Protein AF-A0A8T4HWA5-F1 (afdb_monomer)

Sequence (73 aa):
MSIDAPNPTCTSCSRTQWQDELTHQGCGVCQRRTDAALAELAGPRGQYARLSTVMAPGTSGGGGRVSGSKNAP

Structure (mmCIF, N/CA/C/O backbone):
data_AF-A0A8T4HWA5-F1
#
_entry.id   AF-A0A8T4HWA5-F1
#
loop_
_atom_site.group_PDB
_atom_site.id
_atom_site.type_symbol
_atom_site.label_atom_id
_atom_site.label_alt_id
_atom_site.label_comp_id
_atom_site.label_asym_id
_atom_site.label_entity_id
_atom_site.label_seq_id
_atom_site.pdbx_PDB_ins_code
_atom_site.Cartn_x
_atom_site.Cartn_y
_atom_site.Cartn_z
_atom_site.occupancy
_atom_site.B_iso_or_equiv
_atom_site.auth_seq_id
_atom_site.auth_comp_id
_atom_site.auth_asym_id
_atom_site.auth_atom_id
_atom_site.pdbx_PDB_model_num
ATOM 1 N N . MET A 1 1 ? 24.776 8.666 -28.428 1.00 39.47 1 MET A N 1
ATOM 2 C CA . MET A 1 1 ? 24.249 7.318 -28.131 1.00 39.47 1 MET A CA 1
ATOM 3 C C . MET A 1 1 ? 23.457 7.435 -26.839 1.00 39.47 1 MET A C 1
ATOM 5 O O . MET A 1 1 ? 24.064 7.429 -25.779 1.00 39.47 1 MET A O 1
ATOM 9 N N . SER A 1 2 ? 22.145 7.675 -26.920 1.00 50.12 2 SER A N 1
ATOM 10 C CA . SER A 1 2 ? 21.289 7.632 -25.728 1.00 50.12 2 SER A CA 1
ATOM 11 C C . SER A 1 2 ? 20.987 6.172 -25.439 1.00 50.12 2 SER A C 1
ATOM 13 O O . SER A 1 2 ? 20.493 5.463 -26.310 1.00 50.12 2 SER A O 1
ATOM 15 N N . ILE A 1 3 ? 21.366 5.711 -24.254 1.00 63.16 3 ILE A N 1
ATOM 16 C CA . ILE A 1 3 ? 20.982 4.396 -23.760 1.00 63.16 3 ILE A CA 1
ATOM 17 C C . ILE A 1 3 ? 19.517 4.544 -23.347 1.00 63.16 3 ILE A C 1
ATOM 19 O O . ILE A 1 3 ? 19.238 5.238 -22.370 1.00 63.16 3 ILE A O 1
ATOM 23 N N . ASP A 1 4 ? 18.592 3.947 -24.101 1.00 66.06 4 ASP A N 1
ATOM 24 C CA . ASP A 1 4 ? 17.230 3.672 -23.631 1.00 66.06 4 ASP A CA 1
ATOM 25 C C . ASP A 1 4 ? 17.346 2.698 -22.453 1.00 66.06 4 ASP A C 1
ATOM 27 O O . ASP A 1 4 ? 17.313 1.475 -22.607 1.00 66.06 4 ASP A O 1
ATOM 31 N N . ALA A 1 5 ? 17.616 3.240 -21.265 1.00 69.00 5 ALA A N 1
ATOM 32 C CA . ALA A 1 5 ? 17.657 2.452 -20.050 1.00 69.00 5 ALA A CA 1
ATOM 33 C C . ALA A 1 5 ? 16.249 1.881 -19.813 1.00 69.00 5 ALA A C 1
ATOM 35 O O . ALA A 1 5 ? 15.270 2.626 -19.907 1.00 69.00 5 ALA A O 1
ATOM 36 N N . PRO A 1 6 ? 16.117 0.576 -19.520 1.00 75.62 6 PRO A N 1
ATOM 37 C CA . PRO A 1 6 ? 14.813 -0.010 -19.265 1.00 75.62 6 PRO A CA 1
ATOM 38 C C . PRO A 1 6 ? 14.160 0.687 -18.070 1.00 75.62 6 PRO A C 1
ATOM 40 O O . PRO A 1 6 ? 14.813 0.924 -17.050 1.00 75.62 6 PRO A O 1
ATOM 43 N N . ASN A 1 7 ? 12.866 0.997 -18.189 1.00 83.75 7 ASN A N 1
ATOM 44 C CA . ASN A 1 7 ? 12.114 1.566 -17.076 1.00 83.75 7 ASN A CA 1
ATOM 45 C C . ASN A 1 7 ? 12.211 0.640 -15.847 1.00 83.75 7 ASN A C 1
ATOM 47 O O . ASN A 1 7 ? 12.083 -0.584 -15.986 1.00 83.75 7 ASN A O 1
ATOM 51 N N . PRO A 1 8 ? 12.398 1.196 -14.639 1.00 88.44 8 PRO A N 1
ATOM 52 C CA . PRO A 1 8 ? 12.502 0.416 -13.418 1.00 88.44 8 PRO A CA 1
ATOM 53 C C . PRO A 1 8 ? 11.225 -0.383 -13.150 1.00 88.44 8 PRO A C 1
ATOM 55 O O . PRO A 1 8 ? 10.103 0.058 -13.407 1.00 88.44 8 PRO A O 1
ATOM 58 N N . THR A 1 9 ? 11.388 -1.562 -12.562 1.00 92.62 9 THR A N 1
ATOM 59 C CA . THR A 1 9 ? 10.271 -2.393 -12.106 1.00 92.62 9 THR A CA 1
ATOM 60 C C . THR A 1 9 ? 9.795 -1.957 -10.725 1.00 92.62 9 THR A C 1
ATOM 62 O O . THR A 1 9 ? 10.607 -1.665 -9.848 1.00 92.62 9 THR A O 1
ATOM 65 N N . CYS A 1 10 ? 8.485 -1.982 -10.497 1.00 92.31 10 CYS A N 1
ATOM 66 C CA . CYS A 1 10 ? 7.903 -1.770 -9.179 1.00 92.31 10 CYS A CA 1
ATOM 67 C C . CYS A 1 10 ? 8.389 -2.853 -8.204 1.00 92.31 10 CYS A C 1
ATOM 69 O O . CYS A 1 10 ? 8.217 -4.044 -8.455 1.00 92.31 10 CYS A O 1
ATOM 71 N N . THR A 1 11 ? 8.935 -2.450 -7.059 1.00 90.75 11 THR A N 1
ATOM 72 C CA . THR A 1 11 ? 9.479 -3.367 -6.040 1.00 90.75 11 THR A CA 1
ATOM 73 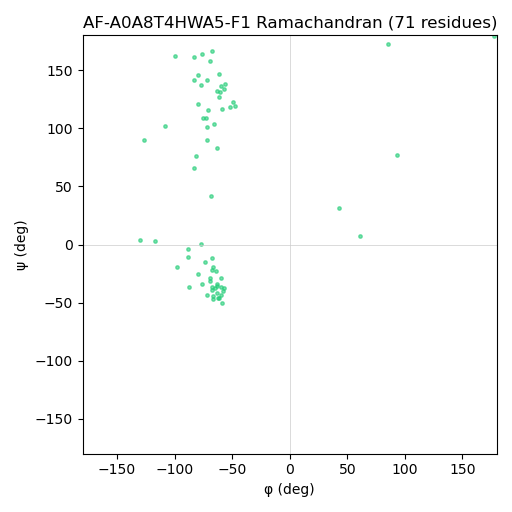C C . THR A 1 11 ? 8.412 -4.226 -5.357 1.00 90.75 11 THR A C 1
ATOM 75 O O . THR A 1 11 ? 8.725 -5.289 -4.833 1.00 90.75 11 THR A O 1
ATOM 78 N N . SER A 1 12 ? 7.147 -3.795 -5.385 1.00 92.69 12 SER A N 1
ATOM 79 C CA . SER A 1 12 ? 6.028 -4.496 -4.743 1.00 92.69 12 SER A CA 1
ATOM 80 C C . SER A 1 12 ? 5.376 -5.561 -5.632 1.00 92.69 12 SER A C 1
ATOM 82 O O . SER A 1 12 ? 4.944 -6.590 -5.121 1.00 92.69 12 SER A O 1
ATOM 84 N N . CYS A 1 13 ? 5.273 -5.329 -6.947 1.00 94.62 13 CYS A N 1
ATOM 85 C CA . CYS A 1 13 ? 4.558 -6.237 -7.860 1.00 94.62 13 CYS A CA 1
ATOM 86 C C . CYS A 1 13 ? 5.338 -6.634 -9.120 1.00 94.62 13 CYS A C 1
ATOM 88 O O . CYS A 1 13 ? 4.779 -7.292 -9.998 1.00 94.62 13 CYS A O 1
ATOM 90 N N . SER A 1 14 ? 6.594 -6.198 -9.239 1.00 94.00 14 SER A N 1
ATOM 91 C CA . SER A 1 14 ? 7.522 -6.496 -10.341 1.00 94.00 14 SER A CA 1
ATOM 92 C C . SER A 1 14 ? 7.082 -6.029 -11.734 1.00 94.00 14 SER A C 1
ATOM 94 O O . SER A 1 14 ? 7.756 -6.321 -12.717 1.00 94.00 14 SER A O 1
ATOM 96 N N . ARG A 1 15 ? 5.985 -5.269 -11.850 1.00 91.00 15 ARG A N 1
ATOM 97 C CA . ARG A 1 15 ? 5.555 -4.664 -13.120 1.00 91.00 15 ARG A CA 1
ATOM 98 C C . ARG A 1 15 ? 6.480 -3.517 -13.517 1.00 91.00 15 ARG A C 1
ATOM 100 O O 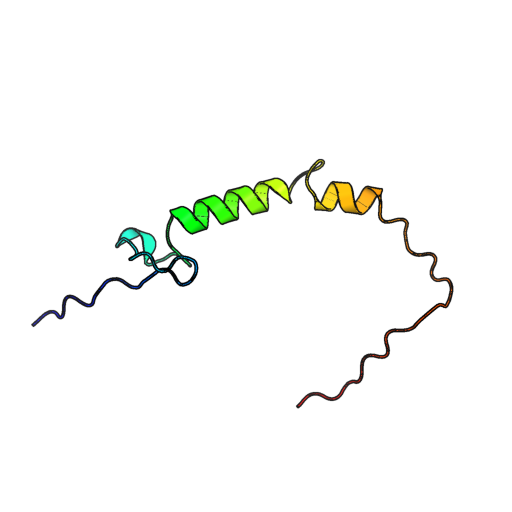. ARG A 1 15 ? 6.889 -2.739 -12.657 1.00 91.00 15 ARG A O 1
ATOM 107 N N . THR A 1 16 ? 6.769 -3.389 -14.808 1.00 91.88 16 THR A N 1
ATOM 108 C CA . THR A 1 16 ? 7.481 -2.233 -15.368 1.00 91.88 16 THR A CA 1
ATOM 109 C C . THR A 1 16 ? 6.692 -0.955 -15.104 1.00 91.88 16 THR A C 1
ATOM 111 O O . THR A 1 16 ? 5.488 -0.927 -15.357 1.00 91.88 16 THR A O 1
ATOM 114 N N . GLN A 1 17 ? 7.363 0.075 -14.591 1.00 90.44 17 GLN A N 1
ATOM 115 C CA . GLN A 1 17 ? 6.742 1.373 -14.342 1.00 90.44 17 GLN A CA 1
ATOM 116 C C . GLN A 1 17 ? 6.630 2.192 -15.634 1.00 90.44 17 GLN A C 1
ATOM 118 O O . GLN A 1 17 ? 7.485 2.101 -16.527 1.00 90.44 17 GLN A O 1
ATOM 123 N N . TRP A 1 18 ? 5.569 2.985 -15.745 1.00 88.94 18 TRP A N 1
ATOM 124 C CA . TRP A 1 18 ? 5.441 4.005 -16.787 1.00 88.94 18 TRP A CA 1
ATOM 125 C C . TRP A 1 18 ? 6.301 5.234 -16.459 1.00 88.94 18 TRP A C 1
ATOM 127 O O . TRP A 1 18 ? 6.778 5.393 -15.337 1.00 88.94 18 TRP A O 1
ATOM 137 N N . GLN A 1 19 ? 6.551 6.097 -17.450 1.00 87.75 19 GLN A N 1
ATOM 138 C CA . GLN A 1 19 ? 7.442 7.252 -17.262 1.00 87.75 19 GLN A CA 1
ATOM 139 C C . GLN A 1 19 ? 6.921 8.254 -16.223 1.00 87.75 19 GLN A C 1
ATOM 141 O O . GLN A 1 19 ? 7.706 8.852 -15.492 1.00 87.75 19 GLN A O 1
ATOM 146 N N . ASP A 1 20 ? 5.605 8.411 -16.135 1.00 87.81 20 ASP A N 1
ATOM 147 C CA . ASP A 1 20 ? 4.925 9.246 -15.147 1.00 87.81 20 ASP A CA 1
ATOM 148 C C . ASP A 1 2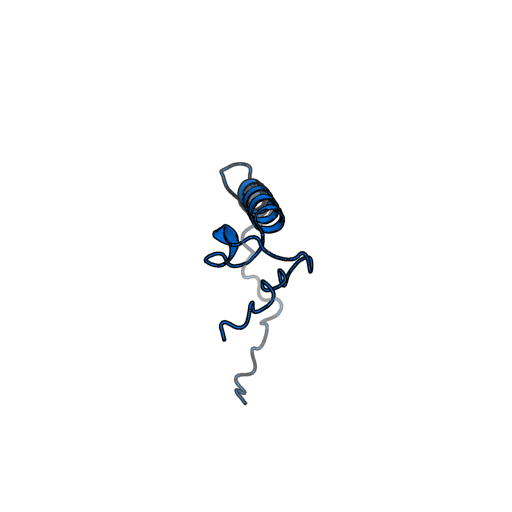0 ? 4.932 8.639 -13.735 1.00 87.81 20 ASP A C 1
ATOM 150 O O . ASP A 1 20 ? 4.718 9.354 -12.762 1.00 87.81 20 ASP A O 1
ATOM 154 N N . GLU A 1 21 ? 5.252 7.350 -13.593 1.00 89.31 21 GLU A N 1
ATOM 155 C CA . GLU A 1 21 ? 5.350 6.665 -12.299 1.00 89.31 21 GLU A CA 1
ATOM 156 C C . GLU A 1 21 ? 6.753 6.775 -11.666 1.00 89.31 21 GLU A C 1
ATOM 158 O O . GLU A 1 21 ? 6.924 6.455 -10.492 1.00 89.31 21 GLU A O 1
ATOM 163 N N . LEU A 1 22 ? 7.770 7.254 -12.395 1.00 86.12 22 LEU A N 1
ATOM 164 C CA . LEU A 1 22 ? 9.175 7.240 -11.943 1.00 86.12 22 LEU A CA 1
ATOM 165 C C . LEU A 1 22 ? 9.474 8.152 -10.744 1.00 86.12 22 LEU A C 1
ATOM 167 O O . LEU A 1 22 ? 10.488 7.971 -10.071 1.00 86.12 22 LEU A O 1
ATOM 171 N N . THR A 1 23 ? 8.613 9.131 -10.471 1.00 86.75 23 THR A N 1
ATOM 172 C CA . THR A 1 23 ? 8.703 10.012 -9.294 1.00 86.75 23 THR A CA 1
ATOM 173 C C . THR A 1 23 ? 7.974 9.444 -8.071 1.00 86.75 23 THR A C 1
ATOM 175 O O . THR A 1 23 ? 8.038 10.033 -6.990 1.00 86.75 23 THR A O 1
ATOM 178 N N . HIS A 1 24 ? 7.295 8.303 -8.217 1.00 82.88 24 HIS A N 1
ATOM 179 C CA . HIS A 1 24 ? 6.527 7.643 -7.168 1.00 82.88 24 HIS A CA 1
ATOM 180 C C . HIS A 1 24 ? 7.309 6.476 -6.542 1.00 82.88 24 HIS A C 1
ATOM 182 O O . HIS A 1 24 ? 8.270 5.953 -7.099 1.00 82.88 24 HIS A O 1
ATOM 188 N N . GLN A 1 25 ? 6.887 6.034 -5.351 1.00 83.94 25 GLN A N 1
ATOM 189 C CA . GLN A 1 25 ? 7.510 4.898 -4.650 1.00 83.94 25 GLN A CA 1
ATOM 190 C C . GLN A 1 25 ? 7.106 3.520 -5.219 1.00 83.94 25 GLN A C 1
ATOM 192 O O . GLN A 1 25 ? 7.540 2.482 -4.718 1.00 83.94 25 GLN A O 1
ATOM 197 N N . GLY A 1 26 ? 6.266 3.486 -6.252 1.00 88.81 26 GLY A N 1
ATOM 198 C CA . GLY A 1 26 ? 5.817 2.272 -6.921 1.00 88.81 26 GLY A CA 1
ATOM 199 C C . GLY A 1 26 ? 4.815 2.585 -8.028 1.00 88.81 26 GLY A C 1
ATOM 200 O O . GLY A 1 26 ? 4.440 3.736 -8.226 1.00 88.81 26 GLY A O 1
ATOM 201 N N . CYS A 1 27 ? 4.345 1.546 -8.723 1.00 94.25 27 CYS A N 1
ATOM 202 C CA . CYS A 1 27 ? 3.384 1.727 -9.808 1.00 94.25 27 CYS A CA 1
ATOM 203 C C . CYS A 1 27 ? 2.008 2.179 -9.293 1.00 94.25 27 CYS A C 1
ATOM 205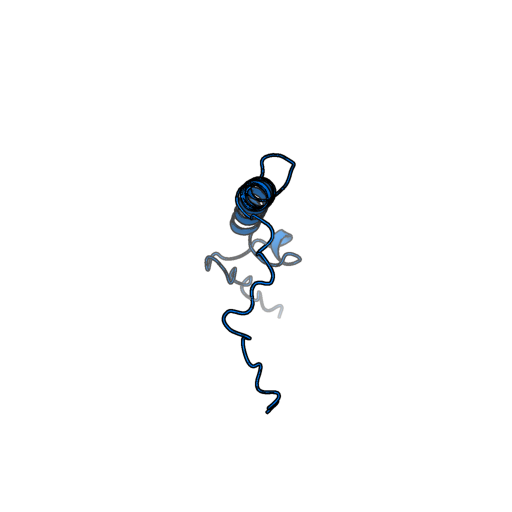 O O . CYS A 1 27 ? 1.616 1.885 -8.154 1.00 94.25 27 CYS A O 1
ATOM 207 N N . GLY A 1 28 ? 1.218 2.798 -10.169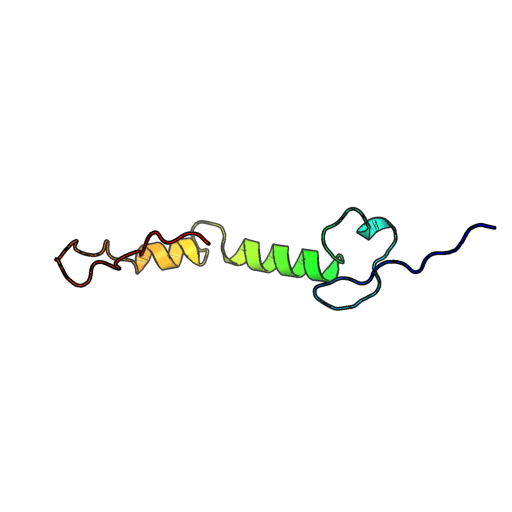 1.00 91.81 28 GLY A N 1
ATOM 208 C CA . GLY A 1 28 ? -0.093 3.351 -9.841 1.00 91.81 28 GLY A CA 1
ATOM 209 C C . GLY A 1 28 ? -1.084 2.305 -9.325 1.00 91.81 28 GLY A C 1
ATOM 210 O O . GLY A 1 28 ? -1.940 2.614 -8.497 1.00 91.81 28 GLY A O 1
ATOM 211 N N . VAL A 1 29 ? -0.953 1.038 -9.738 1.00 93.94 29 VAL A N 1
ATOM 212 C CA . VAL A 1 29 ? -1.778 -0.061 -9.202 1.00 93.94 29 VAL A CA 1
ATOM 213 C C . VAL A 1 29 ? -1.466 -0.317 -7.729 1.00 93.94 29 VAL A C 1
ATOM 215 O O . VAL A 1 29 ? -2.389 -0.450 -6.924 1.00 93.94 29 VAL A O 1
ATOM 218 N N . CYS A 1 30 ? -0.184 -0.393 -7.364 1.00 94.31 30 CYS A N 1
ATOM 219 C CA . CYS A 1 30 ? 0.219 -0.575 -5.972 1.00 94.31 30 CYS A CA 1
ATOM 220 C C . CYS A 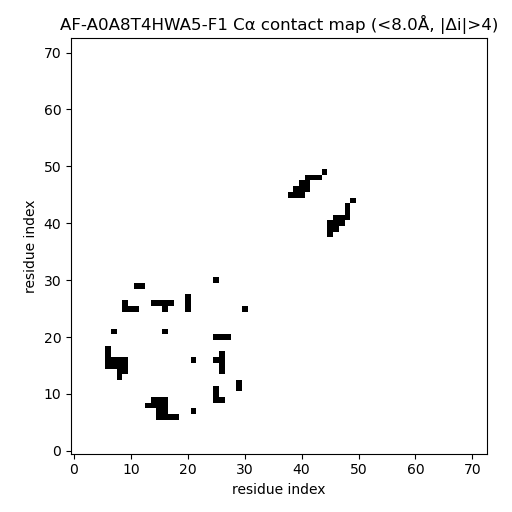1 30 ? -0.130 0.656 -5.135 1.00 94.31 30 CYS A C 1
ATOM 222 O O . CYS A 1 30 ? -0.636 0.489 -4.030 1.00 94.31 30 CYS A O 1
ATOM 224 N N . GLN A 1 31 ? 0.037 1.865 -5.678 1.00 92.38 31 GLN A N 1
ATOM 225 C CA . GLN A 1 31 ? -0.353 3.093 -4.988 1.00 92.38 31 GLN A CA 1
ATOM 226 C C . GLN A 1 31 ? -1.851 3.101 -4.651 1.00 92.38 31 GLN A C 1
ATOM 228 O O . GLN A 1 31 ? -2.207 3.235 -3.486 1.00 92.38 31 GLN A O 1
ATOM 233 N N . ARG A 1 32 ? -2.730 2.812 -5.622 1.00 93.44 32 ARG A N 1
ATOM 234 C CA . ARG A 1 32 ? -4.184 2.731 -5.380 1.00 93.44 32 ARG A CA 1
ATOM 235 C C . ARG A 1 32 ? -4.565 1.673 -4.343 1.00 93.44 32 ARG A C 1
ATOM 237 O O . ARG A 1 32 ? -5.505 1.874 -3.581 1.00 93.44 32 ARG A O 1
ATOM 244 N N . ARG A 1 33 ? -3.861 0.535 -4.319 1.00 93.62 33 ARG A N 1
ATOM 245 C CA . ARG A 1 33 ? -4.076 -0.516 -3.307 1.00 93.62 33 ARG A CA 1
ATOM 246 C C . ARG A 1 33 ? -3.676 -0.040 -1.914 1.00 93.62 33 ARG A C 1
ATOM 248 O O . ARG A 1 33 ? -4.424 -0.274 -0.970 1.00 93.62 33 ARG A O 1
ATOM 255 N N . THR A 1 34 ? -2.534 0.632 -1.798 1.00 91.31 34 THR A N 1
ATOM 256 C CA . THR A 1 34 ? -2.082 1.238 -0.542 1.00 91.31 34 THR A CA 1
ATOM 257 C C . THR A 1 34 ? -3.071 2.293 -0.064 1.00 91.31 34 THR A C 1
ATOM 259 O O . THR A 1 34 ? -3.477 2.247 1.092 1.00 91.31 34 THR A O 1
ATOM 262 N N . ASP A 1 35 ? -3.529 3.180 -0.948 1.00 90.81 35 ASP A N 1
ATOM 263 C CA . ASP A 1 35 ? -4.501 4.223 -0.605 1.00 90.81 35 ASP A CA 1
ATOM 264 C C . ASP A 1 35 ? -5.818 3.622 -0.092 1.00 90.81 35 ASP A C 1
ATOM 266 O O . ASP A 1 35 ? -6.348 4.066 0.926 1.00 90.81 35 ASP A O 1
ATOM 270 N N . ALA A 1 36 ? -6.318 2.567 -0.745 1.00 89.81 36 ALA A N 1
ATOM 271 C CA . ALA A 1 36 ? -7.509 1.849 -0.297 1.00 89.81 36 ALA A CA 1
ATOM 272 C C . ALA A 1 36 ? -7.312 1.213 1.090 1.00 89.81 36 ALA A C 1
ATOM 274 O O . ALA A 1 36 ? -8.157 1.379 1.967 1.00 89.81 36 ALA A O 1
ATOM 275 N N . ALA A 1 37 ? -6.178 0.544 1.318 1.00 88.19 37 ALA A N 1
ATOM 276 C CA . ALA A 1 37 ? -5.864 -0.055 2.614 1.00 88.19 37 ALA A CA 1
ATOM 277 C C . ALA A 1 37 ? -5.736 1.004 3.723 1.00 88.19 37 ALA A C 1
ATOM 279 O O . ALA A 1 37 ? -6.258 0.827 4.822 1.00 88.19 37 ALA A O 1
ATOM 280 N N . LEU A 1 38 ? -5.092 2.139 3.437 1.00 87.44 38 LEU A N 1
ATOM 281 C CA . LEU A 1 38 ? -4.982 3.252 4.382 1.00 87.44 38 LEU A CA 1
ATOM 282 C C . LEU A 1 38 ? -6.350 3.868 4.696 1.00 87.44 38 LEU A C 1
ATOM 284 O O . LEU A 1 38 ? -6.615 4.204 5.853 1.00 87.44 38 LEU A O 1
ATOM 288 N N . ALA A 1 39 ? -7.238 3.969 3.706 1.00 87.56 39 ALA A N 1
ATOM 289 C CA . ALA A 1 39 ? -8.600 4.449 3.913 1.00 87.56 39 ALA A CA 1
ATOM 290 C C . ALA A 1 39 ? -9.408 3.533 4.851 1.00 87.56 39 ALA A C 1
ATOM 292 O O . ALA A 1 39 ? -10.186 4.034 5.660 1.00 87.56 39 ALA A O 1
ATOM 293 N N . GLU A 1 40 ? -9.198 2.212 4.806 1.00 86.88 40 GLU A N 1
ATOM 294 C CA . GLU A 1 40 ? -9.837 1.265 5.736 1.00 86.88 40 GLU A CA 1
ATOM 295 C C . GLU A 1 40 ? -9.318 1.384 7.179 1.00 86.88 40 GLU A C 1
ATOM 297 O O . GLU A 1 40 ? -10.041 1.097 8.143 1.00 86.88 40 GLU A O 1
ATOM 302 N N . LEU A 1 41 ? -8.064 1.802 7.352 1.00 86.75 41 LEU A N 1
ATOM 303 C CA . LEU A 1 41 ? -7.481 2.047 8.672 1.00 86.75 41 LEU A CA 1
ATOM 304 C C . LEU A 1 41 ? -7.979 3.362 9.284 1.00 86.75 41 LEU A C 1
ATOM 306 O O . LEU A 1 41 ? -8.123 3.456 10.507 1.00 86.75 41 LEU A O 1
ATOM 310 N N . ALA A 1 42 ? -8.228 4.367 8.446 1.00 84.69 42 ALA A N 1
ATOM 311 C CA . ALA A 1 42 ? -8.524 5.729 8.859 1.00 84.69 42 ALA A CA 1
ATOM 312 C C . ALA A 1 42 ? -9.998 5.965 9.244 1.00 84.69 42 ALA A C 1
ATOM 314 O O . ALA A 1 42 ? -10.922 5.248 8.863 1.00 84.69 42 ALA A O 1
ATOM 315 N N . GLY A 1 43 ? -10.220 7.051 9.986 1.00 79.12 43 GLY A N 1
ATOM 316 C CA . GLY A 1 43 ? -11.549 7.567 10.305 1.00 79.12 43 GLY A CA 1
ATOM 317 C C . GLY A 1 43 ? -12.218 6.934 11.534 1.00 79.12 43 GLY A C 1
ATOM 318 O O . GLY A 1 43 ? -11.737 5.953 12.100 1.00 79.12 43 GLY A O 1
ATOM 319 N N . PRO A 1 44 ? -13.369 7.485 11.958 1.00 74.31 44 PRO A N 1
ATOM 320 C CA . PRO A 1 44 ? -14.036 7.125 13.216 1.00 74.31 44 PRO A CA 1
ATOM 321 C C . PRO A 1 44 ? -14.606 5.698 13.240 1.00 74.31 44 PRO A C 1
ATOM 323 O O . PRO A 1 44 ? -15.004 5.210 14.292 1.00 74.31 44 PRO A O 1
ATOM 326 N N . ARG A 1 45 ? -14.664 5.024 12.085 1.00 77.75 45 ARG A N 1
ATOM 327 C CA . ARG A 1 45 ? -15.066 3.612 11.953 1.00 77.75 45 ARG A CA 1
ATOM 328 C C . ARG A 1 45 ? -13.948 2.715 11.415 1.00 77.75 45 ARG A C 1
ATOM 330 O O . ARG A 1 45 ? -14.206 1.527 11.186 1.00 77.75 45 ARG A O 1
ATOM 337 N N . GLY A 1 46 ? -12.759 3.280 11.193 1.00 84.44 46 GLY A N 1
ATOM 338 C CA . GLY A 1 46 ? -11.585 2.569 10.700 1.00 84.44 46 GLY A CA 1
ATOM 339 C C . GLY A 1 46 ? -11.054 1.571 11.722 1.00 84.44 46 GLY A C 1
ATOM 340 O O . GLY A 1 46 ? -11.443 1.585 12.895 1.00 84.44 46 GLY A O 1
ATOM 341 N N . GLN A 1 47 ? -10.170 0.677 11.283 1.00 79.69 47 GLN A N 1
ATOM 342 C CA . GLN A 1 47 ? -9.686 -0.422 12.127 1.00 79.69 47 GLN A CA 1
ATOM 343 C C . GLN A 1 47 ? -9.038 0.064 13.433 1.00 79.69 47 GLN A C 1
ATOM 345 O O . GLN A 1 47 ? -9.293 -0.528 14.481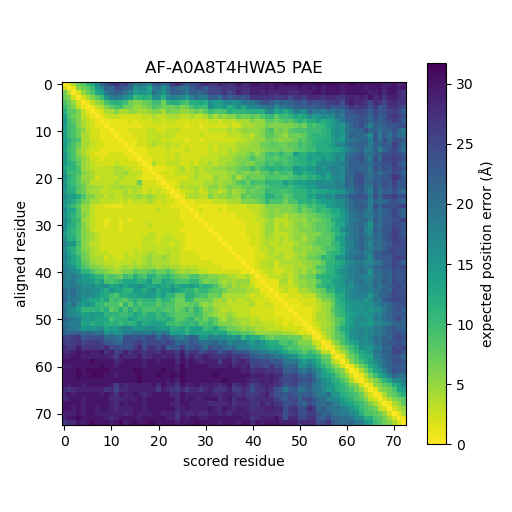 1.00 79.69 47 GLN A O 1
ATOM 350 N N . TYR A 1 48 ? -8.296 1.178 13.420 1.00 81.56 48 TYR A N 1
ATOM 351 C CA . TYR A 1 48 ? -7.713 1.737 14.647 1.00 81.56 48 TYR A CA 1
ATOM 352 C C . TYR A 1 48 ? -8.762 2.286 15.622 1.00 81.56 48 TYR A C 1
ATOM 354 O O . TYR A 1 48 ? -8.622 2.107 16.830 1.00 81.56 48 TYR A O 1
ATOM 362 N N . ALA A 1 49 ? -9.842 2.888 15.116 1.00 82.31 49 ALA A N 1
ATOM 363 C CA . ALA A 1 49 ? -10.954 3.340 15.950 1.00 82.31 49 ALA A CA 1
ATOM 364 C C . ALA A 1 49 ? -11.744 2.163 16.541 1.00 82.31 49 ALA A C 1
ATOM 366 O O . ALA A 1 49 ? -12.264 2.256 17.645 1.00 82.31 49 ALA A O 1
ATOM 367 N N . ARG A 1 50 ? -11.821 1.026 15.841 1.00 82.25 50 ARG A N 1
ATOM 368 C CA . ARG A 1 50 ? -12.404 -0.201 16.409 1.00 82.25 50 ARG A CA 1
ATOM 369 C C . ARG A 1 50 ? -11.489 -0.806 17.464 1.00 82.25 50 ARG A C 1
ATOM 371 O O . ARG A 1 50 ? -11.965 -1.181 18.531 1.00 82.25 50 ARG A O 1
ATOM 378 N N . LEU A 1 51 ? -10.184 -0.857 17.199 1.00 80.31 51 LEU A N 1
ATOM 379 C CA . LEU A 1 51 ? -9.206 -1.382 18.148 1.00 80.31 51 LEU A CA 1
ATOM 380 C C . LEU A 1 51 ? -9.240 -0.612 19.477 1.00 80.31 51 LEU A C 1
ATOM 382 O O . LEU A 1 51 ? -9.221 -1.236 20.533 1.00 80.31 51 LEU A O 1
ATOM 386 N N . SER A 1 52 ? -9.386 0.715 19.446 1.00 80.25 52 SER A N 1
ATOM 387 C CA . SER A 1 52 ? -9.490 1.518 20.671 1.00 80.25 52 SER A CA 1
ATOM 388 C C . SER A 1 52 ? -10.737 1.215 21.511 1.00 80.25 52 SER A C 1
ATOM 390 O O . SER A 1 52 ? -10.712 1.445 22.714 1.00 80.25 52 SER A O 1
ATOM 392 N N . THR A 1 53 ? -11.808 0.664 20.923 1.00 79.31 53 THR A N 1
ATOM 393 C CA . THR A 1 53 ? -13.011 0.261 21.682 1.00 79.31 53 THR A CA 1
ATOM 394 C C . THR A 1 53 ? -12.864 -1.076 22.404 1.00 79.31 53 THR A C 1
ATOM 396 O O . THR A 1 53 ? -13.540 -1.306 23.402 1.00 79.31 53 THR A O 1
ATOM 399 N N . VAL A 1 54 ? -11.989 -1.958 21.913 1.00 77.31 54 VAL A N 1
ATOM 400 C CA . VAL A 1 54 ? -11.721 -3.271 22.528 1.00 77.31 54 VAL A CA 1
ATOM 401 C C . VAL A 1 54 ? -10.470 -3.258 23.400 1.00 77.31 54 VAL A C 1
ATOM 403 O O . VAL A 1 54 ? -10.306 -4.116 24.266 1.00 77.31 54 VAL A O 1
ATOM 406 N N . MET A 1 55 ? -9.596 -2.271 23.205 1.00 67.75 55 MET A N 1
ATOM 407 C CA . MET A 1 55 ? -8.517 -1.966 24.129 1.00 67.75 55 MET A CA 1
ATOM 408 C C . MET A 1 55 ? -9.107 -1.338 25.391 1.00 67.75 55 MET A C 1
ATOM 410 O O . MET A 1 55 ? -9.223 -0.121 25.511 1.00 67.75 55 MET A O 1
ATOM 414 N N . ALA A 1 56 ? -9.444 -2.174 26.374 1.00 62.09 56 ALA A N 1
ATOM 415 C CA . ALA A 1 56 ? -9.453 -1.699 27.748 1.00 62.09 56 ALA A CA 1
ATOM 416 C C . ALA A 1 56 ? -8.039 -1.166 28.049 1.00 62.09 56 ALA A C 1
ATOM 418 O O . ALA A 1 56 ? -7.067 -1.851 27.705 1.00 62.09 56 ALA A O 1
ATOM 419 N N . PRO A 1 57 ? -7.885 0.022 28.666 1.00 61.41 57 PRO A N 1
ATOM 420 C CA . PRO A 1 57 ? -6.614 0.402 29.259 1.00 61.41 57 PRO A CA 1
ATOM 421 C C . PRO A 1 57 ? -6.144 -0.792 30.076 1.00 61.41 57 PRO A C 1
ATOM 423 O O . PRO A 1 57 ? -6.875 -1.251 30.957 1.00 61.41 57 PRO A O 1
ATOM 426 N N . GLY A 1 58 ? -4.984 -1.351 29.725 1.00 57.28 58 GLY A N 1
ATOM 427 C CA . GLY A 1 58 ? -4.402 -2.410 30.527 1.00 57.28 58 GLY A CA 1
ATOM 428 C C . GLY A 1 58 ? -4.376 -1.884 31.951 1.00 57.28 58 GLY A C 1
ATOM 429 O O . GLY A 1 58 ? -3.777 -0.836 32.207 1.00 57.28 58 GLY A O 1
ATOM 430 N N . THR A 1 59 ? -5.076 -2.555 32.866 1.00 53.69 59 THR A N 1
ATOM 431 C CA . THR A 1 59 ? -4.791 -2.357 34.276 1.00 53.69 59 THR A CA 1
ATOM 432 C C . THR A 1 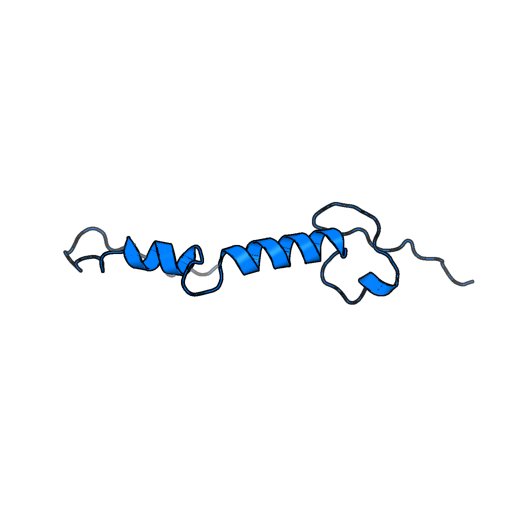59 ? -3.283 -2.515 34.373 1.00 53.69 59 THR A C 1
ATOM 434 O O . THR A 1 59 ? -2.717 -3.517 33.932 1.00 53.69 59 THR A O 1
ATOM 437 N N . SER A 1 60 ? -2.594 -1.499 34.876 1.00 56.69 60 SER A N 1
ATOM 438 C CA . SER A 1 60 ? -1.167 -1.562 35.180 1.00 56.69 60 SER A CA 1
ATOM 439 C C . SER A 1 60 ? -0.924 -2.508 36.370 1.00 56.69 60 SER A C 1
ATOM 441 O O . SER A 1 60 ? -0.148 -2.226 37.275 1.00 56.69 60 SER A O 1
ATOM 443 N N . GLY A 1 61 ? -1.612 -3.651 36.397 1.00 51.22 61 GLY A N 1
ATOM 444 C CA . GLY A 1 61 ? -1.466 -4.733 37.346 1.00 51.22 61 GLY A CA 1
ATOM 445 C C . GLY A 1 61 ? -0.293 -5.609 36.937 1.00 51.22 61 GLY A C 1
ATOM 446 O O . GLY A 1 61 ? -0.486 -6.675 36.372 1.00 51.22 61 GLY A O 1
ATOM 447 N N . GLY A 1 62 ? 0.920 -5.116 37.192 1.00 56.03 62 GLY A N 1
ATOM 448 C CA . GLY A 1 62 ? 2.067 -5.899 37.671 1.00 56.03 62 GLY A CA 1
ATOM 449 C C . GLY A 1 62 ? 2.381 -7.278 37.069 1.00 56.03 62 GLY A C 1
ATOM 450 O O . GLY A 1 62 ? 2.916 -8.107 37.795 1.00 56.03 62 GLY A O 1
ATOM 451 N N . GLY A 1 63 ? 2.103 -7.550 35.793 1.00 54.06 63 GLY A N 1
ATOM 452 C CA . GLY A 1 63 ? 2.359 -8.856 35.178 1.00 54.06 63 GLY A CA 1
ATOM 453 C C . GLY A 1 63 ? 3.187 -8.751 33.904 1.00 54.06 63 GLY A C 1
ATOM 454 O O . GLY A 1 63 ? 2.628 -8.627 32.823 1.00 54.06 63 GLY A O 1
ATOM 455 N N . GLY A 1 64 ? 4.515 -8.822 34.033 1.00 54.03 64 GLY A N 1
ATOM 456 C CA . GLY A 1 64 ? 5.438 -8.991 32.904 1.00 54.03 64 GLY A CA 1
ATOM 457 C C . GLY A 1 64 ? 5.985 -7.690 32.315 1.00 54.03 64 GLY A C 1
ATOM 458 O O . GLY A 1 64 ? 5.600 -7.270 31.228 1.00 54.03 64 GLY A O 1
ATOM 459 N N . ARG A 1 65 ? 6.953 -7.069 33.002 1.00 56.03 65 ARG A N 1
ATOM 460 C CA . ARG A 1 65 ? 7.833 -6.077 32.367 1.00 56.03 65 ARG A CA 1
ATOM 461 C C . ARG A 1 65 ? 8.558 -6.760 31.203 1.00 56.03 65 ARG A C 1
ATOM 463 O O . ARG A 1 65 ? 9.351 -7.668 31.438 1.00 56.03 65 ARG A O 1
ATOM 470 N N . VAL A 1 66 ? 8.329 -6.317 29.970 1.00 59.16 66 VAL A N 1
ATOM 471 C CA . VAL A 1 66 ? 9.226 -6.640 28.853 1.00 59.16 66 VAL A CA 1
ATOM 472 C C . VAL A 1 66 ? 10.559 -5.954 29.150 1.00 59.16 66 VAL A C 1
ATOM 474 O O . VAL A 1 66 ? 10.673 -4.732 29.078 1.00 59.16 66 VAL A O 1
ATOM 477 N N . SER A 1 67 ? 11.547 -6.731 29.593 1.00 56.62 67 SER A N 1
ATOM 478 C CA . SER A 1 67 ? 12.904 -6.241 29.824 1.00 56.62 67 SER A CA 1
ATOM 479 C C . SER A 1 67 ? 13.559 -5.980 28.468 1.00 56.62 67 SER A C 1
ATOM 481 O O . SER A 1 67 ? 13.972 -6.913 27.784 1.00 56.62 67 SER A O 1
ATOM 483 N N . GLY A 1 68 ? 13.612 -4.718 28.045 1.00 56.66 68 GLY A N 1
ATOM 484 C CA . GLY A 1 68 ? 14.409 -4.315 26.891 1.00 56.66 68 GLY A CA 1
ATOM 485 C C . GLY A 1 68 ? 15.891 -4.343 27.258 1.00 56.66 68 GLY A C 1
ATOM 486 O O . GLY A 1 68 ? 16.354 -3.494 28.019 1.00 56.66 68 GLY A O 1
ATOM 487 N N . SER A 1 69 ? 16.652 -5.303 26.732 1.00 60.44 69 SER A N 1
ATOM 488 C CA . SER A 1 69 ? 18.113 -5.273 26.819 1.00 60.44 69 SER A CA 1
ATOM 489 C C . SER A 1 69 ? 18.651 -4.166 25.912 1.00 60.44 69 SER A C 1
ATOM 491 O O . SER A 1 69 ? 18.515 -4.230 24.691 1.00 60.44 69 SER A O 1
ATOM 493 N N . LYS 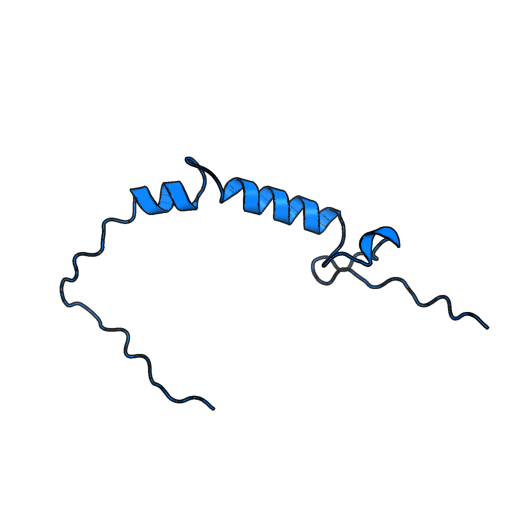A 1 70 ? 19.288 -3.156 26.506 1.00 56.97 70 LYS A N 1
ATOM 494 C CA . LYS A 1 70 ? 19.984 -2.078 25.797 1.00 56.97 70 LYS A CA 1
ATOM 495 C C . LYS A 1 70 ? 21.396 -2.536 25.403 1.00 56.97 70 LYS A C 1
ATOM 497 O O . LYS A 1 70 ? 22.367 -2.002 25.916 1.00 56.97 70 LYS A O 1
ATOM 502 N N . ASN A 1 71 ? 21.503 -3.524 24.515 1.00 50.06 71 ASN A N 1
ATOM 503 C CA . ASN A 1 71 ? 22.740 -3.760 23.767 1.00 50.06 71 ASN A CA 1
ATOM 504 C C . ASN A 1 71 ? 22.489 -3.348 22.317 1.00 50.06 71 ASN A C 1
ATOM 506 O O . ASN A 1 71 ? 21.827 -4.063 21.569 1.00 50.06 71 ASN A O 1
ATOM 510 N N . ALA A 1 72 ? 22.977 -2.164 21.956 1.00 47.81 72 ALA A N 1
ATOM 511 C CA . ALA A 1 72 ? 23.130 -1.779 20.559 1.00 47.81 72 ALA A CA 1
ATOM 512 C C . ALA A 1 72 ? 24.385 -2.482 19.994 1.00 47.81 72 ALA A C 1
ATOM 514 O O . ALA A 1 72 ? 25.380 -2.540 20.724 1.00 47.81 72 ALA A O 1
ATOM 515 N N . PRO A 1 73 ? 24.344 -3.041 18.769 1.00 62.69 73 PRO A N 1
ATOM 516 C CA . PRO A 1 73 ? 25.552 -3.416 18.037 1.00 62.69 73 PRO A CA 1
ATOM 517 C C . PRO A 1 73 ? 26.330 -2.184 17.556 1.00 62.69 73 PRO A C 1
ATOM 519 O O . PRO A 1 73 ? 25.699 -1.117 17.361 1.00 62.69 73 PRO A O 1
#

pLDDT: mean 77.19, std 15.28, range [39.47, 94.62]

Secondary structure (DSSP, 8-state):
----PPPPBPTTT-PBPPGGGTTSSS-HHHHHHHHHHHHHHSSTTSHHHHHHHH-PPPP--S-----------

Nearest PDB structures (foldseek):
  6s47-assembly1_Be  TM=4.992E-01  e=4.523E+00  Saccharomyces cerevisiae

Foldseek 3Di:
DDPPDFADAFPPPRHRADPVCNVDNGHPVVVVVVVVLVVQQDDCNHPVVVVVVVDDPPPPPDDDDPDDDPDDD

Radius of gyration: 21.85 Å; Cα contacts (8 Å, |Δi|>4): 42; chains: 1; bounding box: 41×19×66 Å

Mean predicted aligned error: 13.5 Å

Solvent-accessible surface area (backbone atoms only — not comparable to full-atom values): 4859 Å² total; per-residue (Å²): 135,83,78,86,69,76,64,62,56,19,89,88,77,65,46,71,35,57,85,88,32,70,89,49,98,40,34,68,70,59,49,54,52,50,52,54,55,51,55,53,40,41,64,90,81,7,54,58,46,49,49,59,73,71,52,66,78,74,74,88,69,89,75,77,82,82,80,78,77,90,73,80,131